Protein AF-H1UVZ7-F1 (afdb_monomer)

pLDDT: mean 82.26, std 22.68, range [32.34, 98.75]

Structure (mmCIF, N/CA/C/O backbone):
data_AF-H1UVZ7-F1
#
_entry.id   AF-H1UVZ7-F1
#
loop_
_atom_site.group_PDB
_atom_site.id
_atom_site.type_symbol
_atom_site.label_atom_id
_atom_site.label_alt_id
_atom_site.label_comp_id
_atom_site.label_asym_id
_atom_site.label_entity_id
_atom_site.label_seq_id
_atom_site.pdbx_PDB_ins_code
_atom_site.Cartn_x
_atom_site.Cartn_y
_atom_site.Cartn_z
_atom_site.occupancy
_atom_site.B_iso_or_equiv
_atom_site.auth_seq_id
_atom_site.auth_comp_id
_atom_site.auth_asym_id
_atom_site.auth_atom_id
_atom_site.pdbx_PDB_model_num
ATOM 1 N N . MET A 1 1 ? 7.360 58.414 59.922 1.00 34.44 1 MET A N 1
ATOM 2 C CA . MET A 1 1 ? 7.200 59.548 58.978 1.00 34.44 1 MET A CA 1
ATOM 3 C C . MET A 1 1 ? 8.573 59.829 58.394 1.00 34.44 1 MET A C 1
ATOM 5 O O . MET A 1 1 ? 9.482 59.967 59.186 1.00 34.44 1 MET A O 1
ATOM 9 N N . LEU A 1 2 ? 8.845 59.869 57.095 1.00 32.34 2 LEU A N 1
ATOM 10 C CA . LEU A 1 2 ? 8.023 59.970 55.893 1.00 32.34 2 LEU A CA 1
ATOM 11 C C . LEU A 1 2 ? 8.927 59.576 54.691 1.00 32.34 2 LEU A C 1
ATOM 13 O O . LEU A 1 2 ? 10.147 59.628 54.807 1.00 32.34 2 LEU A O 1
ATOM 17 N N . ALA A 1 3 ? 8.306 59.168 53.585 1.00 40.25 3 ALA A N 1
ATOM 18 C CA . ALA A 1 3 ? 8.874 58.666 52.326 1.00 40.25 3 ALA A CA 1
ATOM 19 C C . ALA A 1 3 ? 9.855 59.615 51.593 1.00 40.25 3 ALA A C 1
ATOM 21 O O . ALA A 1 3 ? 9.879 60.803 51.895 1.00 40.25 3 ALA A O 1
ATOM 22 N N . ILE A 1 4 ? 10.563 59.112 50.560 1.00 37.22 4 ILE A N 1
ATOM 23 C CA . ILE A 1 4 ? 10.353 59.487 49.133 1.00 37.22 4 ILE A CA 1
ATOM 24 C C . ILE A 1 4 ? 11.352 58.768 48.176 1.00 37.22 4 ILE A C 1
ATOM 26 O O . ILE A 1 4 ? 12.557 58.981 48.215 1.00 37.22 4 ILE A O 1
ATOM 30 N N . ASN A 1 5 ? 10.765 57.913 47.328 1.00 35.31 5 ASN A N 1
ATOM 31 C CA . ASN A 1 5 ? 10.991 57.562 45.912 1.00 35.31 5 ASN A CA 1
ATOM 32 C C . ASN A 1 5 ? 12.384 57.585 45.249 1.00 35.31 5 ASN A C 1
ATOM 34 O O . ASN A 1 5 ? 12.961 58.643 45.023 1.00 35.31 5 ASN A O 1
ATOM 38 N N . PHE A 1 6 ? 12.743 56.441 44.646 1.00 35.22 6 PHE A N 1
ATOM 39 C CA . PHE A 1 6 ? 13.302 56.425 43.290 1.00 35.22 6 PHE A CA 1
ATOM 40 C C . PHE A 1 6 ? 12.458 55.535 42.369 1.00 35.22 6 PHE A C 1
ATOM 42 O O . PHE A 1 6 ? 12.138 54.387 42.669 1.00 35.22 6 PHE A O 1
ATOM 49 N N . PHE A 1 7 ? 12.057 56.154 41.267 1.00 39.09 7 PHE A N 1
ATOM 50 C CA . PHE A 1 7 ? 11.209 55.673 40.187 1.00 39.09 7 PHE A CA 1
ATOM 51 C C . PHE A 1 7 ? 11.915 54.539 39.420 1.00 39.09 7 PHE A C 1
ATOM 53 O O . PHE A 1 7 ? 13.074 54.688 39.040 1.00 39.09 7 PHE A O 1
ATOM 60 N N . SER A 1 8 ? 11.232 53.429 39.136 1.00 38.09 8 SER A N 1
ATOM 61 C CA . SER A 1 8 ? 11.646 52.502 38.074 1.00 38.09 8 SER A CA 1
ATOM 62 C C . SER A 1 8 ? 10.469 52.233 37.153 1.00 38.09 8 SER A C 1
ATOM 64 O O . SER A 1 8 ? 9.410 51.760 37.555 1.00 38.09 8 SER A O 1
ATOM 66 N N . PHE A 1 9 ? 10.681 52.641 35.911 1.00 37.47 9 PHE A N 1
ATOM 67 C CA . PHE A 1 9 ? 9.761 52.615 34.794 1.00 37.47 9 PHE A CA 1
ATOM 68 C C . PHE A 1 9 ? 9.609 51.165 34.316 1.00 37.47 9 PHE A C 1
ATOM 70 O O . PHE A 1 9 ? 10.497 50.632 33.655 1.00 37.47 9 PHE A O 1
ATOM 77 N N . VAL A 1 10 ? 8.510 50.500 34.676 1.00 40.00 10 VAL A N 1
ATOM 78 C CA . VAL A 1 10 ? 8.158 49.195 34.099 1.00 40.00 10 VAL A CA 1
ATOM 79 C C . VAL A 1 10 ? 7.374 49.461 32.819 1.00 40.00 10 VAL A C 1
ATOM 81 O O . VAL A 1 10 ? 6.194 49.803 32.848 1.00 40.00 10 VAL A O 1
ATOM 84 N N . LEU A 1 11 ? 8.065 49.340 31.687 1.00 40.47 11 LEU A N 1
ATOM 85 C CA . LEU A 1 11 ? 7.468 49.333 30.359 1.00 40.47 11 LEU A CA 1
ATOM 86 C C . LEU A 1 11 ? 6.623 48.057 30.224 1.00 40.47 11 LEU A C 1
ATOM 88 O O . LEU A 1 11 ? 7.153 46.947 30.212 1.00 40.47 11 LEU A O 1
ATOM 92 N N . GLY A 1 12 ? 5.302 48.223 30.188 1.00 36.34 12 GLY A N 1
ATOM 93 C CA . GLY A 1 12 ? 4.349 47.128 30.045 1.00 36.34 12 GLY A CA 1
ATOM 94 C C . GLY A 1 12 ? 4.543 46.393 28.720 1.00 36.34 12 GLY A C 1
ATOM 95 O O . GLY A 1 12 ? 4.340 46.960 27.649 1.00 36.34 12 GLY A O 1
ATOM 96 N N . PHE A 1 13 ? 4.912 45.118 28.800 1.00 40.47 13 PHE A N 1
ATOM 97 C CA . PHE A 1 13 ? 4.890 44.204 27.667 1.00 40.47 13 PHE A CA 1
ATOM 98 C C . PHE A 1 13 ? 3.452 43.698 27.509 1.00 40.47 13 PHE A C 1
ATOM 100 O O . PHE A 1 13 ? 3.012 42.796 28.222 1.00 40.47 13 PHE A O 1
ATOM 107 N N . ALA A 1 14 ? 2.680 44.329 26.625 1.00 42.66 14 ALA A N 1
ATOM 108 C CA . ALA A 1 14 ? 1.364 43.827 26.254 1.00 42.66 14 ALA A CA 1
ATOM 109 C C . ALA A 1 14 ? 1.545 42.552 25.415 1.00 42.66 14 ALA A C 1
ATOM 111 O O . ALA A 1 14 ? 1.854 42.611 24.227 1.00 42.66 14 ALA A O 1
ATOM 112 N N . LEU A 1 15 ? 1.374 41.390 26.050 1.00 36.22 15 LEU A N 1
ATOM 113 C CA . LEU A 1 15 ? 1.198 40.116 25.360 1.00 36.22 15 LEU A CA 1
ATOM 114 C C . LEU A 1 15 ? -0.126 40.166 24.591 1.00 36.22 15 LEU A C 1
ATOM 116 O O . LEU A 1 15 ? -1.204 40.051 25.172 1.00 36.22 15 LEU A O 1
ATOM 120 N N . PHE A 1 16 ? -0.042 40.323 23.274 1.00 37.91 16 PHE A N 1
ATOM 121 C CA . PHE A 1 16 ? -1.125 39.931 22.384 1.00 37.91 16 PHE A CA 1
ATOM 122 C C . PHE A 1 16 ? -1.264 38.404 22.470 1.00 37.91 16 PHE A C 1
ATOM 124 O O . PHE A 1 16 ? -0.498 37.672 21.847 1.00 37.91 16 PHE A O 1
ATOM 131 N N . LEU A 1 17 ? -2.233 37.907 23.248 1.00 40.47 17 LEU A N 1
ATOM 132 C CA . LEU A 1 17 ? -2.731 36.543 23.071 1.00 40.47 17 LEU A CA 1
ATOM 133 C C . LEU A 1 17 ? -3.547 36.508 21.774 1.00 40.47 17 LEU A C 1
ATOM 135 O O . LEU A 1 17 ? -4.762 36.695 21.769 1.00 40.47 17 LEU A O 1
ATOM 139 N N . GLY A 1 18 ? -2.858 36.285 20.658 1.00 43.69 18 GLY A N 1
ATOM 140 C CA . GLY A 1 18 ? -3.487 35.731 19.470 1.00 43.69 18 GLY A CA 1
ATOM 141 C C . GLY A 1 18 ? -3.727 34.248 19.719 1.00 43.69 18 GLY A C 1
ATOM 142 O O . GLY A 1 18 ? -2.777 33.476 19.779 1.00 43.69 18 GLY A O 1
ATOM 143 N N . ALA A 1 19 ? -4.983 33.842 19.888 1.00 48.56 19 ALA A N 1
ATOM 144 C CA . ALA A 1 19 ? -5.353 32.435 19.827 1.00 48.56 19 ALA A CA 1
ATOM 145 C C . ALA A 1 19 ? -5.330 31.984 18.358 1.00 48.56 19 ALA A C 1
ATOM 147 O O . ALA A 1 19 ? -6.376 31.878 17.719 1.00 48.56 19 ALA A O 1
ATOM 148 N N . SER A 1 20 ? -4.142 31.741 17.799 1.00 44.22 20 SER A N 1
ATOM 149 C CA . SER A 1 20 ? -4.037 30.763 16.723 1.00 44.22 20 SER A CA 1
ATOM 150 C C . SER A 1 20 ? -4.100 29.398 17.396 1.00 44.22 20 SER A C 1
ATOM 152 O O . SER A 1 20 ? -3.289 29.063 18.255 1.00 44.22 20 SER A O 1
ATOM 154 N N . GLY A 1 21 ? -5.141 28.625 17.092 1.00 49.19 21 GLY A N 1
ATOM 155 C CA . GLY A 1 21 ? -5.131 27.200 17.390 1.00 49.19 21 GLY A CA 1
ATOM 156 C C . GLY A 1 21 ? -4.027 26.573 16.550 1.00 49.19 21 GLY A C 1
ATOM 157 O O . GLY A 1 21 ? -4.279 26.154 15.424 1.00 49.19 21 GLY A O 1
ATOM 158 N N . ASP A 1 22 ? -2.801 26.596 17.061 1.00 41.94 22 ASP A N 1
ATOM 159 C CA . ASP A 1 22 ? -1.652 26.008 16.397 1.00 41.94 22 ASP A CA 1
ATOM 160 C C . ASP A 1 22 ? -1.866 24.494 16.396 1.00 41.94 22 ASP A C 1
ATOM 162 O O . ASP A 1 22 ? -1.727 23.818 17.418 1.00 41.94 22 ASP A O 1
ATOM 166 N N . TYR A 1 23 ? -2.250 23.943 15.243 1.00 46.31 23 TYR A N 1
ATOM 167 C CA . TYR A 1 23 ? -2.177 22.509 15.004 1.00 46.31 23 TYR A CA 1
ATOM 168 C C . TYR A 1 23 ? -0.697 22.120 14.982 1.00 46.31 23 TYR A C 1
ATOM 170 O O . TYR A 1 23 ? -0.077 22.032 13.924 1.00 46.31 23 TYR A O 1
ATOM 178 N N . VAL A 1 24 ? -0.098 21.914 16.152 1.00 53.12 24 VAL A N 1
ATOM 179 C CA . VAL A 1 24 ? 1.213 21.276 16.234 1.00 53.12 24 VAL A CA 1
ATOM 180 C C . VAL A 1 24 ? 0.989 19.813 15.876 1.00 53.12 24 VAL A C 1
ATOM 182 O O . VAL A 1 24 ? 0.446 19.042 16.668 1.00 53.12 24 VAL A O 1
ATOM 185 N N . ALA A 1 25 ? 1.333 19.438 14.644 1.00 59.22 25 ALA A N 1
ATOM 186 C CA . ALA A 1 25 ? 1.320 18.043 14.241 1.00 59.22 25 ALA A CA 1
ATOM 187 C C . ALA A 1 25 ? 2.286 17.269 15.147 1.00 59.22 25 ALA A C 1
ATOM 189 O O . ALA A 1 25 ? 3.466 17.608 15.241 1.00 59.22 25 ALA A O 1
ATOM 190 N N . ASP A 1 26 ? 1.789 16.229 15.815 1.00 65.25 26 ASP A N 1
ATOM 191 C CA . ASP A 1 26 ? 2.645 15.283 16.519 1.00 65.25 26 ASP A CA 1
ATOM 192 C C . ASP A 1 26 ? 3.437 14.471 15.483 1.00 65.25 26 ASP A C 1
ATOM 194 O O . ASP A 1 26 ? 2.970 13.464 14.943 1.00 65.25 26 ASP A O 1
ATOM 198 N N . LEU A 1 27 ? 4.643 14.949 15.170 1.00 73.38 27 LEU A N 1
ATOM 199 C CA . LEU A 1 27 ? 5.533 14.331 14.188 1.00 73.38 27 LEU A CA 1
ATOM 200 C C . LEU A 1 27 ? 6.017 12.941 14.619 1.00 73.38 27 LEU A C 1
ATOM 202 O O . LEU A 1 27 ? 6.526 12.208 13.777 1.00 73.38 27 LEU A O 1
ATOM 206 N N . SER A 1 28 ? 5.818 12.535 15.882 1.00 77.06 28 SER A N 1
ATOM 207 C CA . SER A 1 28 ? 6.167 11.184 16.342 1.00 77.06 28 SER A CA 1
ATOM 208 C C . SER A 1 28 ? 5.341 10.084 15.658 1.00 77.06 28 SER A C 1
ATOM 210 O O . SER A 1 28 ? 5.731 8.912 15.644 1.00 77.06 28 SER A O 1
ATOM 212 N N . LEU A 1 29 ? 4.215 10.453 15.035 1.00 81.00 29 LEU A N 1
ATOM 213 C CA . LEU A 1 29 ? 3.407 9.543 14.230 1.00 81.00 29 LEU A CA 1
ATOM 214 C C . LEU A 1 29 ? 4.086 9.164 12.914 1.00 81.00 29 LEU A C 1
ATOM 216 O O . LEU A 1 29 ? 3.907 8.034 12.460 1.00 81.00 29 LEU A O 1
ATOM 220 N N . LEU A 1 30 ? 4.876 10.053 12.312 1.00 84.75 30 LEU A N 1
ATOM 221 C CA . LEU A 1 30 ? 5.522 9.812 11.024 1.00 84.75 30 LEU A CA 1
ATOM 222 C C . LEU A 1 30 ? 6.893 9.166 11.230 1.00 84.75 30 LEU A C 1
ATOM 224 O O . LEU A 1 30 ? 7.714 9.656 12.000 1.00 84.75 30 LEU A O 1
ATOM 228 N N . ALA A 1 31 ? 7.150 8.066 10.524 1.00 84.38 31 ALA A N 1
ATOM 229 C CA . ALA A 1 31 ? 8.473 7.453 10.479 1.00 84.38 31 ALA A CA 1
ATOM 230 C C . ALA A 1 31 ? 8.962 7.399 9.038 1.00 84.38 31 ALA A C 1
ATOM 232 O O . ALA A 1 31 ? 8.320 6.800 8.181 1.00 84.38 31 ALA A O 1
ATOM 233 N N . PHE A 1 32 ? 10.129 7.995 8.812 1.00 87.12 32 PHE A N 1
ATOM 234 C CA . PHE A 1 32 ? 10.863 7.933 7.545 1.00 87.12 32 PHE A CA 1
ATOM 235 C C . PHE A 1 32 ? 12.113 7.051 7.653 1.00 87.12 32 PHE A C 1
ATOM 237 O O . PHE A 1 32 ? 12.771 6.760 6.663 1.00 87.12 32 PHE A O 1
ATOM 244 N N . THR A 1 33 ? 12.458 6.637 8.872 1.00 88.25 33 THR A N 1
ATOM 245 C CA . THR A 1 33 ? 13.607 5.792 9.190 1.00 88.25 33 THR A CA 1
ATOM 246 C C . THR A 1 33 ? 13.219 4.787 10.276 1.00 88.25 33 THR A C 1
ATOM 248 O O . THR A 1 33 ? 12.155 4.888 10.892 1.00 88.25 33 THR A O 1
ATOM 251 N N . GLY A 1 34 ? 14.088 3.806 10.523 1.00 91.38 34 GLY A N 1
ATOM 252 C CA . GLY A 1 34 ? 13.889 2.792 11.555 1.00 91.38 34 GLY A CA 1
ATOM 253 C C . GLY A 1 34 ? 13.510 1.427 10.990 1.00 91.38 34 GLY A C 1
ATOM 254 O O . GLY A 1 34 ? 13.721 1.141 9.814 1.00 91.38 34 GLY A O 1
ATOM 255 N N . THR A 1 35 ? 13.008 0.555 11.863 1.00 94.88 35 THR A N 1
ATOM 256 C CA . THR A 1 35 ? 12.633 -0.820 11.507 1.00 94.88 35 THR A CA 1
ATOM 257 C C . THR A 1 35 ? 11.113 -0.927 11.426 1.00 94.88 35 THR A C 1
ATOM 259 O O . THR A 1 35 ? 10.454 -0.585 12.411 1.00 94.88 35 THR A O 1
ATOM 262 N N . PRO A 1 36 ? 10.553 -1.400 10.299 1.00 96.75 36 PRO A N 1
ATOM 263 C CA . PRO A 1 36 ? 9.122 -1.641 10.196 1.00 96.75 36 PRO A CA 1
ATOM 264 C C . PRO A 1 36 ? 8.628 -2.651 11.242 1.00 96.75 36 PRO A C 1
ATOM 266 O O . PRO A 1 36 ? 9.316 -3.628 11.539 1.00 96.75 36 PRO A O 1
ATOM 269 N N . VAL A 1 37 ? 7.440 -2.423 11.803 1.00 95.19 37 VAL A N 1
ATOM 270 C CA . VAL A 1 37 ? 6.870 -3.206 12.918 1.00 95.19 37 VAL A CA 1
ATOM 271 C C . VAL A 1 37 ? 5.639 -4.026 12.533 1.00 95.19 37 VAL A C 1
ATOM 273 O O . VAL A 1 37 ? 5.308 -4.987 13.232 1.00 95.19 37 VAL A O 1
ATOM 276 N N . GLY A 1 38 ? 4.963 -3.669 11.440 1.00 95.75 38 GLY A N 1
ATOM 277 C CA . GLY A 1 38 ? 3.939 -4.498 10.809 1.00 95.75 38 GLY A CA 1
ATOM 278 C C . GLY A 1 38 ? 4.498 -5.817 10.262 1.00 95.75 38 GLY A C 1
ATOM 279 O O . GLY A 1 38 ? 5.706 -6.076 10.280 1.00 95.75 38 GLY A O 1
ATOM 280 N N . LYS A 1 39 ? 3.607 -6.677 9.770 1.00 97.88 39 LYS A N 1
ATOM 281 C CA . LYS A 1 39 ? 3.936 -8.034 9.315 1.00 97.88 39 LYS A CA 1
ATOM 282 C C . LYS A 1 39 ? 3.445 -8.271 7.898 1.00 97.88 39 LYS A C 1
ATOM 284 O O . LYS A 1 39 ? 2.358 -7.829 7.548 1.00 97.88 39 LYS A O 1
ATOM 289 N N . VAL A 1 40 ? 4.215 -9.030 7.124 1.00 98.31 40 VAL A N 1
ATOM 290 C CA . VAL A 1 40 ? 3.716 -9.610 5.874 1.00 98.31 40 VAL A CA 1
ATOM 291 C C . VAL A 1 40 ? 2.827 -10.803 6.224 1.00 98.31 40 VAL A C 1
ATOM 293 O O . VAL A 1 40 ? 3.245 -11.696 6.963 1.00 98.31 40 VAL A O 1
ATOM 296 N N . VAL A 1 41 ? 1.594 -10.781 5.735 1.00 97.75 41 VAL A N 1
ATOM 297 C CA . VAL A 1 41 ? 0.565 -11.798 5.934 1.00 97.75 41 VAL A CA 1
ATOM 298 C C . VAL A 1 41 ? 0.132 -12.297 4.555 1.00 97.75 41 VAL A C 1
ATOM 300 O O . VAL A 1 41 ? -0.356 -11.490 3.763 1.00 97.75 41 VAL A O 1
ATOM 303 N N . PRO A 1 42 ? 0.280 -13.595 4.250 1.00 97.62 42 PRO A N 1
ATOM 304 C CA . PRO A 1 42 ? -0.239 -14.152 3.010 1.00 97.62 42 PRO A CA 1
ATOM 305 C C . PRO A 1 42 ? -1.763 -14.294 3.092 1.00 97.62 42 PRO A C 1
ATOM 307 O O . PRO A 1 42 ? -2.303 -14.798 4.080 1.00 97.62 42 PRO A O 1
ATOM 310 N N . PHE A 1 43 ? -2.464 -13.889 2.037 1.00 96.62 43 PHE A N 1
ATOM 311 C CA . PHE A 1 43 ? -3.910 -14.036 1.904 1.00 96.62 43 PHE A CA 1
ATOM 312 C C . PHE A 1 43 ? -4.280 -14.378 0.458 1.00 96.62 43 PHE A C 1
ATOM 314 O O . PHE A 1 43 ? -4.051 -13.588 -0.453 1.00 96.62 43 PHE A O 1
ATOM 321 N N . ASP A 1 44 ? -4.818 -15.579 0.232 1.00 95.44 44 ASP A N 1
ATOM 322 C CA . ASP A 1 44 ? -5.202 -16.092 -1.093 1.00 95.44 44 ASP A CA 1
ATOM 323 C C . ASP A 1 44 ? -4.120 -15.894 -2.173 1.00 95.44 44 ASP A C 1
ATOM 325 O O . ASP A 1 44 ? -4.395 -15.455 -3.293 1.00 95.44 44 ASP A O 1
ATOM 329 N N . GLY A 1 45 ? -2.862 -16.181 -1.825 1.00 95.62 45 GLY A N 1
ATOM 330 C CA . GLY A 1 45 ? -1.710 -16.039 -2.724 1.00 95.62 45 GLY A CA 1
ATOM 331 C C . GLY A 1 45 ? -1.254 -14.596 -2.975 1.00 95.62 45 GLY A C 1
ATOM 332 O O . GLY A 1 45 ? -0.447 -14.375 -3.872 1.00 95.62 45 GLY A O 1
ATOM 333 N N . LEU A 1 46 ? -1.766 -13.622 -2.218 1.00 98.12 46 LEU A N 1
ATOM 334 C CA . LEU A 1 46 ? -1.315 -12.232 -2.210 1.00 98.12 46 LEU A CA 1
ATOM 335 C C . LEU A 1 46 ? -0.655 -11.915 -0.866 1.00 98.12 46 LEU A C 1
ATOM 337 O O . LEU A 1 46 ? -1.259 -12.122 0.186 1.00 98.12 46 LEU A O 1
ATOM 341 N N . ASP A 1 47 ? 0.559 -11.379 -0.902 1.00 98.56 47 ASP A N 1
ATOM 342 C CA . ASP A 1 47 ? 1.227 -10.888 0.299 1.00 98.56 47 ASP A CA 1
ATOM 343 C C . ASP A 1 47 ? 0.695 -9.501 0.671 1.00 98.56 47 ASP A C 1
ATOM 345 O O . ASP A 1 47 ? 0.645 -8.584 -0.151 1.00 98.56 47 ASP A O 1
ATOM 349 N N . LEU A 1 48 ? 0.294 -9.348 1.932 1.00 98.75 48 LEU A N 1
ATOM 350 C CA . LEU A 1 48 ? -0.214 -8.104 2.498 1.00 98.75 48 LEU A CA 1
ATOM 351 C C . LEU A 1 48 ? 0.709 -7.649 3.622 1.00 98.75 48 LEU A C 1
ATOM 353 O O . LEU A 1 48 ? 0.898 -8.371 4.597 1.00 98.75 48 LEU A O 1
ATOM 357 N N . TYR A 1 49 ? 1.250 -6.439 3.549 1.00 98.69 49 TYR A N 1
ATOM 358 C CA . TYR A 1 49 ? 1.877 -5.821 4.708 1.00 98.69 49 TYR A CA 1
ATOM 359 C C . TYR A 1 49 ? 0.801 -5.203 5.602 1.00 98.69 49 TYR A C 1
ATOM 361 O O . TYR A 1 49 ? 0.129 -4.252 5.209 1.00 98.69 49 TYR A O 1
ATOM 369 N N . VAL A 1 50 ? 0.625 -5.753 6.800 1.00 98.19 50 VAL A N 1
ATOM 370 C CA . VAL A 1 50 ? -0.422 -5.377 7.752 1.00 98.19 50 VAL A CA 1
ATOM 371 C C . VAL A 1 50 ? 0.215 -4.769 8.994 1.00 98.19 50 VAL A C 1
ATOM 373 O O . VAL A 1 50 ? 1.034 -5.407 9.662 1.00 98.19 50 VAL A O 1
ATOM 376 N N . SER A 1 51 ? -0.207 -3.557 9.344 1.00 95.94 51 SER A N 1
ATOM 377 C CA . SER A 1 51 ? 0.181 -2.888 10.582 1.00 95.94 51 SER A CA 1
ATOM 378 C C . SER A 1 51 ? -1.044 -2.544 11.420 1.00 95.94 51 SER A C 1
ATOM 380 O O . SER A 1 51 ? -2.046 -2.013 10.934 1.00 95.94 51 SER A O 1
ATOM 382 N N . MET A 1 52 ? -0.966 -2.890 12.703 1.00 92.50 52 MET A N 1
ATOM 383 C CA . MET A 1 52 ? -2.055 -2.731 13.661 1.00 92.50 52 MET A CA 1
ATOM 384 C C . MET A 1 52 ? -1.762 -1.561 14.596 1.00 92.50 52 MET A C 1
ATOM 386 O O . MET A 1 52 ? -0.613 -1.402 15.027 1.00 92.50 52 MET A O 1
ATOM 390 N N . PRO A 1 53 ? -2.779 -0.771 14.977 1.00 89.50 53 PRO A N 1
ATOM 391 C CA . PRO A 1 53 ? -2.578 0.291 15.941 1.00 89.50 53 PRO A CA 1
ATOM 392 C C . PRO A 1 53 ? -2.102 -0.298 17.269 1.00 89.50 53 PRO A C 1
ATOM 394 O O . PRO A 1 53 ? -2.657 -1.275 17.776 1.00 89.50 53 PRO A O 1
ATOM 397 N N . ARG A 1 54 ? -1.049 0.287 17.846 1.00 77.25 54 ARG A N 1
ATOM 398 C CA . ARG A 1 54 ? -0.612 -0.086 19.197 1.00 77.25 54 ARG A CA 1
ATOM 399 C C . ARG A 1 54 ? -1.679 0.389 20.181 1.00 77.25 54 ARG A C 1
ATOM 401 O O . ARG A 1 54 ? -2.232 1.473 19.999 1.00 77.25 54 ARG A O 1
ATOM 408 N N . ASN A 1 55 ? -1.925 -0.380 21.243 1.00 59.97 55 ASN A N 1
ATOM 409 C CA . ASN A 1 55 ? -2.696 0.106 22.386 1.00 59.97 55 ASN A CA 1
ATOM 410 C C . ASN A 1 55 ? -1.967 1.329 22.960 1.00 59.97 55 ASN A C 1
ATOM 412 O O . ASN A 1 55 ? -1.016 1.188 23.729 1.00 59.97 55 ASN A O 1
ATOM 416 N N . GLN A 1 56 ? -2.369 2.531 22.543 1.00 51.16 56 GLN A N 1
ATOM 417 C CA . GLN A 1 56 ? -1.943 3.767 23.180 1.00 51.16 56 GLN A CA 1
ATOM 418 C C . GLN A 1 56 ? -2.484 3.698 24.609 1.00 51.16 56 GLN A C 1
ATOM 420 O O . GLN A 1 56 ? -3.693 3.638 24.823 1.00 51.16 56 GLN A O 1
ATOM 425 N N . SER A 1 57 ? -1.563 3.546 25.559 1.00 40.19 57 SER A N 1
ATOM 426 C CA . SER A 1 57 ? -1.804 3.305 26.981 1.00 40.19 57 SER A CA 1
ATOM 427 C C . SER A 1 57 ? -3.070 3.996 27.514 1.00 40.19 57 SER A C 1
ATOM 429 O O . SER A 1 57 ? -3.166 5.222 27.488 1.00 40.19 57 SER A O 1
ATOM 431 N N . GLY A 1 58 ? -4.027 3.208 28.027 1.00 40.72 58 GLY A N 1
ATOM 432 C CA . GLY A 1 58 ? -4.943 3.681 29.072 1.00 40.72 58 GLY A CA 1
ATOM 433 C C . GLY A 1 58 ? -6.458 3.609 28.856 1.00 40.72 58 GLY A C 1
ATOM 434 O O . GLY A 1 58 ? -7.167 3.950 29.799 1.00 40.72 58 GLY A O 1
ATOM 435 N N . LYS A 1 59 ? -7.007 3.163 27.714 1.00 38.88 59 LYS A N 1
ATOM 436 C CA . LYS A 1 59 ? -8.468 2.928 27.596 1.00 38.88 59 LYS A CA 1
ATOM 437 C C . LYS A 1 59 ? -8.833 1.638 26.853 1.00 38.88 59 LYS A C 1
ATOM 439 O O . LYS A 1 59 ? -8.885 1.601 25.633 1.00 38.88 59 LYS A O 1
ATOM 444 N N . THR A 1 60 ? -9.125 0.641 27.689 1.00 36.78 60 THR A N 1
ATOM 445 C CA . THR A 1 60 ? -10.127 -0.432 27.576 1.00 36.78 60 THR A CA 1
ATOM 446 C C . THR A 1 60 ? -10.017 -1.444 26.435 1.00 36.78 60 THR A C 1
ATOM 448 O O . THR A 1 60 ? -10.148 -1.137 25.258 1.00 36.78 60 THR A O 1
ATOM 451 N N . ASN A 1 61 ? -9.911 -2.709 26.848 1.00 42.19 61 ASN A N 1
ATOM 452 C CA . ASN A 1 61 ? -10.229 -3.894 26.062 1.00 42.19 61 ASN A CA 1
ATOM 453 C C . ASN A 1 61 ? -11.666 -3.802 25.526 1.00 42.19 61 ASN A C 1
ATOM 455 O O . ASN A 1 61 ? -12.631 -3.976 26.267 1.00 42.19 61 ASN A O 1
ATOM 459 N N . GLY A 1 62 ? -11.790 -3.510 24.241 1.00 42.47 62 GLY A N 1
ATOM 460 C CA . GLY A 1 62 ? -13.046 -3.466 23.508 1.00 42.47 62 GLY A CA 1
ATOM 461 C C . GLY A 1 62 ? -12.808 -2.672 22.240 1.00 42.47 62 GLY A C 1
ATOM 462 O O . GLY A 1 62 ? -12.450 -1.507 22.343 1.00 42.47 62 GLY A O 1
ATOM 463 N N . THR A 1 63 ? -12.938 -3.320 21.079 1.00 45.94 63 THR A N 1
ATOM 464 C CA . THR A 1 63 ? -12.807 -2.787 19.712 1.00 45.94 63 THR A CA 1
ATOM 465 C C . THR A 1 63 ? -12.957 -1.264 19.656 1.00 45.94 63 THR A C 1
ATOM 467 O O . THR A 1 63 ? -14.061 -0.733 19.523 1.00 45.94 63 THR A O 1
ATOM 470 N N . THR A 1 64 ? -11.849 -0.535 19.831 1.00 53.50 64 THR A N 1
ATOM 471 C CA . THR A 1 64 ? -11.883 0.928 19.889 1.00 53.50 64 THR A CA 1
ATOM 472 C C . THR A 1 64 ? -12.414 1.408 18.551 1.00 53.50 64 THR A C 1
ATOM 474 O O . THR A 1 64 ? -11.950 0.923 17.523 1.00 53.50 64 THR A O 1
ATOM 477 N N . ALA A 1 65 ? -13.363 2.346 18.527 1.00 55.59 65 ALA A N 1
ATOM 478 C CA . ALA A 1 65 ? -14.069 2.775 17.313 1.00 55.59 65 ALA A CA 1
ATOM 479 C C . ALA A 1 65 ? -13.164 3.066 16.092 1.00 55.59 65 ALA A C 1
ATOM 481 O O . ALA A 1 65 ? -13.629 2.934 14.964 1.00 55.59 65 ALA A O 1
ATOM 482 N N . ARG A 1 66 ? -11.879 3.404 16.302 1.00 60.97 66 ARG A N 1
ATOM 483 C CA . ARG A 1 66 ? -10.871 3.590 15.244 1.00 60.97 66 ARG A CA 1
ATOM 484 C C . ARG A 1 66 ? -10.441 2.309 14.522 1.00 60.97 66 ARG A C 1
ATOM 486 O O . ARG A 1 66 ? -10.124 2.384 13.347 1.00 60.97 66 ARG A O 1
ATOM 493 N N . THR A 1 67 ? -10.510 1.143 15.163 1.00 66.31 67 THR A N 1
ATOM 494 C CA . THR A 1 67 ? -10.206 -0.152 14.523 1.00 66.31 67 THR A CA 1
ATOM 495 C C . THR A 1 67 ? -11.202 -0.525 13.429 1.00 66.31 67 THR A C 1
ATOM 497 O O . THR A 1 67 ? -10.865 -1.332 12.583 1.00 66.31 67 THR A O 1
ATOM 500 N N . ARG A 1 68 ? -12.384 0.109 13.371 1.00 82.44 68 ARG A N 1
ATOM 501 C CA . ARG A 1 68 ? -13.343 -0.058 12.263 1.00 82.44 68 ARG A CA 1
ATOM 502 C C . ARG A 1 68 ? -13.036 0.830 11.051 1.00 82.44 68 ARG A C 1
ATOM 504 O O . ARG A 1 68 ? -13.743 0.750 10.045 1.00 82.44 68 ARG A O 1
ATOM 511 N N . PHE A 1 69 ? -12.013 1.680 11.146 1.00 90.38 69 PHE A N 1
ATOM 512 C CA . PHE A 1 69 ? -11.495 2.496 10.054 1.00 90.38 69 PHE A CA 1
ATOM 513 C C . PHE A 1 69 ? -10.124 1.961 9.648 1.00 90.38 69 PHE A C 1
ATOM 515 O O . PHE A 1 69 ? -9.221 1.838 10.478 1.00 90.38 69 PHE A O 1
ATOM 522 N N . GLY A 1 70 ? -9.974 1.659 8.366 1.00 95.44 70 GLY A N 1
ATOM 523 C CA . GLY A 1 70 ? -8.732 1.165 7.803 1.00 95.44 70 GLY A CA 1
ATOM 524 C C . GLY A 1 70 ? -8.170 2.091 6.739 1.00 95.44 70 GLY A C 1
ATOM 525 O O . GLY A 1 70 ? -8.909 2.827 6.081 1.00 95.44 70 GLY A O 1
ATOM 526 N N . VAL A 1 71 ? -6.856 2.021 6.566 1.00 97.88 71 VAL A N 1
ATOM 527 C CA . VAL A 1 71 ? -6.128 2.669 5.478 1.00 97.88 71 VAL A CA 1
ATOM 528 C C . VAL A 1 71 ? -5.564 1.588 4.568 1.00 97.88 71 VAL A C 1
ATOM 530 O O . VAL A 1 71 ? -4.853 0.695 5.024 1.00 97.88 71 VAL A O 1
ATOM 533 N N . LEU A 1 72 ? -5.890 1.677 3.285 1.00 98.69 72 LEU A N 1
ATOM 534 C CA . LEU A 1 72 ? -5.285 0.895 2.220 1.00 98.69 72 LEU A CA 1
ATOM 535 C C . LEU A 1 72 ? -4.219 1.755 1.537 1.00 98.69 72 LEU A C 1
ATOM 537 O O . LEU A 1 72 ? -4.556 2.732 0.869 1.00 98.69 72 LEU A O 1
ATOM 541 N N . LEU A 1 73 ? -2.947 1.409 1.715 1.00 98.62 73 LEU A N 1
ATOM 542 C CA . LEU A 1 73 ? -1.838 2.069 1.029 1.00 98.62 73 LEU A CA 1
ATOM 543 C C . LEU A 1 73 ? -1.518 1.319 -0.268 1.00 98.62 73 LEU A C 1
ATOM 545 O O . LEU A 1 73 ? -1.116 0.157 -0.236 1.00 98.62 73 LEU A O 1
ATOM 549 N N . LEU A 1 74 ? -1.667 1.998 -1.400 1.00 98.44 74 LEU A N 1
ATOM 550 C CA . LEU A 1 74 ? -1.183 1.550 -2.699 1.00 98.44 74 LEU A CA 1
ATOM 551 C C . LEU A 1 74 ? 0.251 2.052 -2.849 1.00 98.44 74 LEU A C 1
ATOM 553 O O . LEU A 1 74 ? 0.498 3.250 -2.811 1.00 98.44 74 LEU A O 1
ATOM 557 N N . THR A 1 75 ? 1.201 1.127 -2.930 1.00 98.12 75 THR A N 1
ATOM 558 C CA . THR A 1 75 ? 2.627 1.472 -2.935 1.00 98.12 75 THR A CA 1
ATOM 559 C C . THR A 1 75 ? 3.079 2.007 -4.289 1.00 98.12 75 THR A C 1
ATOM 561 O O . THR A 1 75 ? 2.486 1.706 -5.328 1.00 98.12 75 THR A O 1
ATOM 564 N N . ASP A 1 76 ? 4.153 2.796 -4.272 1.00 97.06 76 ASP A N 1
ATOM 565 C CA . ASP A 1 76 ? 4.864 3.194 -5.483 1.00 97.06 76 ASP A CA 1
ATOM 566 C C . ASP A 1 76 ? 5.602 2.002 -6.121 1.00 97.06 76 ASP A C 1
ATOM 568 O O . ASP A 1 76 ? 5.515 0.867 -5.659 1.00 97.06 76 ASP A O 1
ATOM 572 N N . ILE A 1 77 ? 6.373 2.249 -7.182 1.00 97.12 77 ILE A N 1
ATOM 573 C CA . ILE A 1 77 ? 7.083 1.208 -7.943 1.00 97.1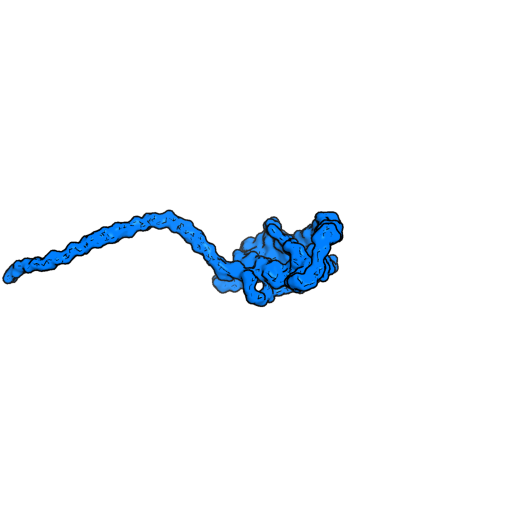2 77 ILE A CA 1
ATOM 574 C C . ILE A 1 77 ? 8.037 0.328 -7.113 1.00 97.12 77 ILE A C 1
ATOM 576 O O . ILE A 1 77 ? 8.440 -0.722 -7.612 1.00 97.12 77 ILE A O 1
ATOM 580 N N . TYR A 1 78 ? 8.418 0.720 -5.891 1.00 97.75 78 TYR A N 1
ATOM 581 C CA . TYR A 1 78 ? 9.276 -0.088 -5.016 1.00 97.75 78 TYR A CA 1
ATOM 582 C C . TYR A 1 78 ? 8.496 -1.106 -4.168 1.00 97.75 78 TYR A C 1
ATOM 584 O O . TYR A 1 78 ? 9.093 -1.974 -3.525 1.00 97.75 78 TYR A O 1
ATOM 592 N N . GLY A 1 79 ? 7.164 -1.042 -4.185 1.00 98.06 79 GLY A N 1
ATOM 593 C CA . GLY A 1 79 ? 6.305 -2.046 -3.571 1.00 98.06 79 GLY A CA 1
ATOM 594 C C . GLY A 1 79 ? 6.394 -2.094 -2.048 1.00 98.06 79 GLY A C 1
ATOM 595 O O . GLY A 1 79 ? 6.996 -1.243 -1.388 1.00 98.06 79 GLY A O 1
ATOM 596 N N . ILE A 1 80 ? 5.817 -3.145 -1.466 1.00 98.12 80 ILE A N 1
ATOM 597 C CA . ILE A 1 80 ? 5.927 -3.409 -0.024 1.00 98.12 80 ILE A CA 1
ATOM 598 C C . ILE A 1 80 ? 7.331 -3.874 0.375 1.00 98.12 80 ILE A C 1
ATOM 600 O O . ILE A 1 80 ? 7.619 -4.023 1.559 1.00 98.12 80 ILE A O 1
ATOM 604 N N . GLN A 1 81 ? 8.206 -4.153 -0.589 1.00 97.50 81 GLN A N 1
ATOM 605 C CA . GLN A 1 81 ? 9.585 -4.564 -0.371 1.00 97.50 81 GLN A CA 1
ATOM 606 C C . GLN A 1 81 ? 10.413 -3.387 0.154 1.00 97.50 81 GLN A C 1
ATOM 608 O O . GLN A 1 81 ? 11.209 -3.606 1.071 1.00 97.50 81 GLN A O 1
ATOM 613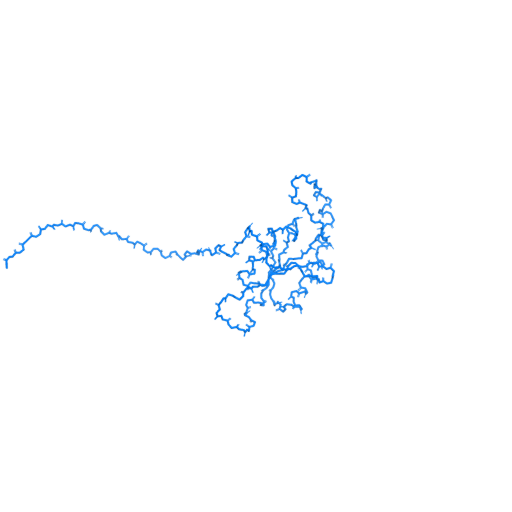 N N . SER A 1 82 ? 10.126 -2.162 -0.310 1.00 97.31 82 SER A N 1
ATOM 614 C CA . SER A 1 82 ? 10.695 -0.927 0.238 1.00 97.31 82 SER A CA 1
ATOM 615 C C . SER A 1 82 ? 10.424 -0.782 1.734 1.00 97.31 82 SER A C 1
ATOM 617 O O . SER A 1 82 ? 9.310 -1.005 2.228 1.00 97.31 82 SER A O 1
ATOM 619 N N . ARG A 1 83 ? 11.459 -0.394 2.479 1.00 97.38 83 ARG A N 1
ATOM 620 C CA . ARG A 1 83 ? 11.360 -0.152 3.922 1.00 97.38 83 ARG A CA 1
ATOM 621 C C . ARG A 1 83 ? 10.481 1.064 4.203 1.00 97.38 83 ARG A C 1
ATOM 623 O O . ARG A 1 83 ? 9.687 1.037 5.139 1.00 97.38 83 ARG A O 1
ATOM 630 N N . GLU A 1 84 ? 10.618 2.105 3.401 1.00 96.38 84 GLU A N 1
ATOM 631 C CA . GLU A 1 84 ? 9.951 3.394 3.535 1.00 96.38 84 GLU A CA 1
ATOM 632 C C . GLU A 1 84 ? 8.441 3.231 3.344 1.00 96.38 84 GLU A C 1
ATOM 634 O O . GLU A 1 84 ? 7.663 3.712 4.171 1.00 96.38 84 GLU A O 1
ATOM 639 N N . ASN A 1 85 ? 8.023 2.436 2.353 1.00 97.81 85 ASN A N 1
ATOM 640 C CA . ASN A 1 85 ? 6.614 2.089 2.161 1.00 97.81 85 ASN A CA 1
ATOM 641 C C . ASN A 1 85 ? 6.038 1.347 3.379 1.00 97.81 85 ASN A C 1
ATOM 643 O O . ASN A 1 85 ? 4.955 1.690 3.855 1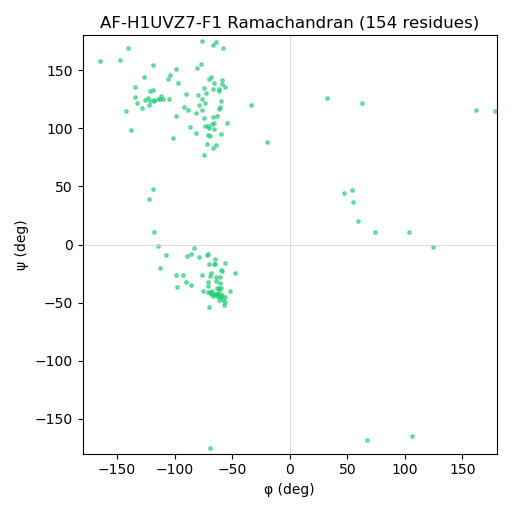.00 97.81 85 ASN A O 1
ATOM 647 N N . LYS A 1 86 ? 6.768 0.383 3.958 1.00 98.12 86 LYS A N 1
ATOM 648 C CA . LYS A 1 86 ? 6.332 -0.297 5.193 1.00 98.12 86 LYS A CA 1
ATOM 649 C C . LYS A 1 86 ? 6.236 0.663 6.390 1.00 98.12 86 LYS A C 1
ATOM 651 O O . LYS A 1 86 ? 5.263 0.614 7.142 1.00 98.12 86 LYS A O 1
ATOM 656 N N . LEU A 1 87 ? 7.207 1.566 6.556 1.00 97.38 87 LEU A N 1
ATOM 657 C CA . LEU A 1 87 ? 7.197 2.577 7.624 1.00 97.38 87 LEU A CA 1
ATOM 658 C C . LEU A 1 87 ? 6.033 3.570 7.484 1.00 97.38 87 LEU A C 1
ATOM 660 O O . LEU A 1 87 ? 5.496 4.039 8.495 1.00 97.38 87 LEU A O 1
ATOM 664 N N . LEU A 1 88 ? 5.603 3.863 6.255 1.00 96.81 88 LEU A N 1
ATOM 665 C CA . LEU A 1 88 ? 4.411 4.667 5.999 1.00 96.81 88 LEU A CA 1
ATOM 666 C C . LEU A 1 88 ? 3.135 3.940 6.450 1.00 96.81 88 LEU A C 1
ATOM 668 O O . LEU A 1 88 ? 2.321 4.536 7.158 1.00 96.81 88 LEU A O 1
ATOM 672 N N . VAL A 1 89 ? 2.993 2.641 6.155 1.00 97.56 89 VAL A N 1
ATOM 673 C CA . VAL A 1 89 ? 1.893 1.815 6.701 1.00 97.56 89 VAL A CA 1
ATOM 674 C C . VAL A 1 89 ? 1.901 1.853 8.232 1.00 97.56 89 VAL A C 1
ATOM 676 O O . VAL A 1 89 ? 0.870 2.101 8.861 1.00 97.56 89 VAL A O 1
ATOM 679 N N . ASP A 1 90 ? 3.073 1.700 8.849 1.00 96.31 90 ASP A N 1
ATOM 680 C CA . ASP A 1 90 ? 3.214 1.780 10.305 1.00 96.31 90 ASP A CA 1
ATOM 681 C C . ASP A 1 90 ? 2.869 3.166 10.872 1.00 96.31 90 ASP A C 1
ATOM 683 O O . ASP A 1 90 ? 2.441 3.277 12.023 1.00 96.31 90 ASP A O 1
ATOM 687 N N . SER A 1 91 ? 3.036 4.233 10.088 1.00 94.75 91 SER A N 1
ATOM 688 C CA . SER A 1 91 ? 2.663 5.595 10.488 1.00 94.75 91 SER A CA 1
ATOM 689 C C . SER A 1 91 ? 1.147 5.743 10.618 1.00 94.75 91 SER A C 1
ATOM 691 O O . SER A 1 91 ? 0.662 6.273 11.621 1.00 94.75 91 SER A O 1
ATOM 693 N N . PHE A 1 92 ? 0.382 5.182 9.677 1.00 94.12 92 PHE A N 1
ATOM 694 C CA . PHE A 1 92 ? -1.078 5.114 9.796 1.00 94.12 92 PHE A CA 1
ATOM 695 C C . PHE A 1 92 ? -1.517 4.263 10.993 1.00 94.12 92 PHE A C 1
ATOM 697 O O . PHE A 1 92 ? -2.448 4.640 11.712 1.00 94.12 92 PHE A O 1
ATOM 704 N N . ALA A 1 93 ? -0.801 3.171 11.270 1.00 92.88 93 ALA A N 1
ATOM 705 C CA . ALA A 1 93 ? -1.042 2.364 12.459 1.00 92.88 93 ALA A CA 1
ATOM 706 C C . ALA A 1 93 ? -0.788 3.136 13.760 1.00 92.88 93 ALA A C 1
ATOM 708 O O . ALA A 1 93 ? -1.629 3.126 14.661 1.00 92.88 93 ALA A O 1
ATOM 709 N N . ARG A 1 94 ? 0.312 3.892 13.858 1.00 90.31 94 ARG A N 1
ATOM 710 C CA . ARG A 1 94 ? 0.567 4.773 15.012 1.00 90.31 94 ARG A CA 1
ATOM 711 C C . ARG A 1 94 ? -0.504 5.850 15.180 1.00 90.31 94 ARG A C 1
ATOM 713 O O . ARG A 1 94 ? -0.836 6.180 16.316 1.00 90.31 94 ARG A O 1
ATOM 720 N N . ALA A 1 95 ? -1.085 6.342 14.084 1.00 88.75 95 ALA A N 1
ATOM 721 C CA . ALA A 1 95 ? -2.207 7.284 14.113 1.00 88.75 95 ALA A CA 1
ATOM 722 C C . ALA A 1 95 ? -3.540 6.652 14.584 1.00 88.75 95 ALA A C 1
ATOM 724 O O . ALA A 1 95 ? -4.517 7.361 14.852 1.00 88.75 95 ALA A O 1
ATOM 725 N N . GLY A 1 96 ? -3.579 5.328 14.753 1.00 87.94 96 GLY A N 1
ATOM 726 C CA . GLY A 1 96 ? -4.707 4.599 15.327 1.00 87.94 96 GLY A CA 1
ATOM 727 C C . GLY A 1 96 ? -5.576 3.857 14.312 1.00 87.94 96 GLY A C 1
ATOM 728 O O . GLY A 1 96 ? -6.649 3.397 14.698 1.00 87.94 96 GLY A O 1
ATOM 729 N N . TYR A 1 97 ? -5.149 3.740 13.053 1.00 91.69 97 TYR A N 1
ATOM 730 C CA . TYR A 1 97 ? -5.879 3.019 12.007 1.00 91.69 97 TYR A CA 1
ATOM 731 C C . TYR A 1 97 ? -5.321 1.615 11.806 1.00 91.69 97 TYR A C 1
ATOM 733 O O . TYR A 1 97 ? -4.132 1.382 11.981 1.00 91.69 97 TYR A O 1
ATOM 741 N N . VAL A 1 98 ? -6.154 0.674 11.379 1.00 93.81 98 VAL A N 1
ATOM 742 C CA . VAL A 1 98 ? -5.626 -0.560 10.786 1.00 93.81 98 VAL A CA 1
ATOM 743 C C . VAL A 1 98 ? -5.108 -0.217 9.393 1.00 93.81 98 VAL A C 1
ATOM 745 O O . VAL A 1 98 ? -5.868 0.292 8.575 1.00 93.81 98 VAL A O 1
ATOM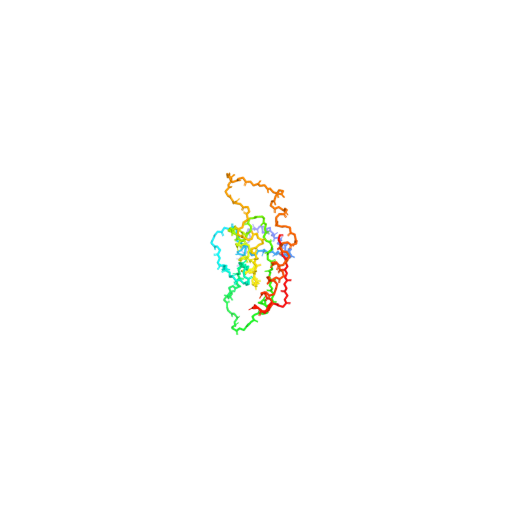 748 N N . ALA A 1 99 ? -3.833 -0.461 9.110 1.00 96.94 99 ALA A N 1
ATOM 749 C CA . ALA A 1 99 ? -3.227 -0.084 7.839 1.00 96.94 99 ALA A CA 1
ATOM 750 C C . ALA A 1 99 ? -2.725 -1.319 7.090 1.00 96.94 99 ALA A C 1
ATOM 752 O O . ALA A 1 99 ? -2.068 -2.184 7.674 1.00 96.94 99 ALA A O 1
ATOM 753 N N . VAL A 1 100 ? -3.049 -1.409 5.802 1.00 98.56 100 VAL A N 1
ATOM 754 C CA . VAL A 1 100 ? -2.703 -2.551 4.951 1.00 98.56 100 VAL A CA 1
ATOM 755 C C . VAL A 1 100 ? -2.160 -2.053 3.617 1.00 98.56 100 VAL A C 1
ATOM 757 O O . VAL A 1 100 ? -2.734 -1.147 3.020 1.00 98.56 100 VAL A O 1
ATOM 760 N N . ALA A 1 101 ? -1.075 -2.657 3.139 1.00 98.75 101 ALA A N 1
ATOM 761 C CA . ALA A 1 101 ? -0.554 -2.461 1.790 1.00 98.75 101 ALA A CA 1
ATOM 762 C C . ALA A 1 101 ? -0.402 -3.816 1.085 1.00 98.75 101 ALA A C 1
ATOM 764 O O . ALA A 1 101 ? 0.284 -4.689 1.622 1.00 98.75 101 ALA A O 1
ATOM 765 N N . PRO A 1 102 ? -1.013 -4.029 -0.090 1.00 98.69 102 PRO A N 1
ATOM 766 C CA . PRO A 1 102 ? -0.788 -5.238 -0.865 1.00 98.69 102 PRO A CA 1
ATOM 767 C C . PRO A 1 102 ? 0.5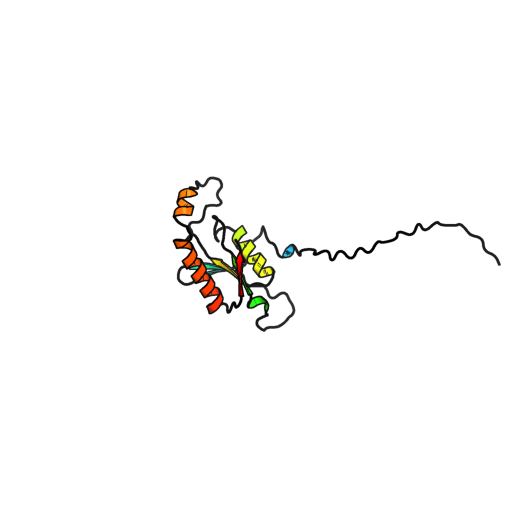04 -5.189 -1.667 1.00 98.69 102 PRO A C 1
ATOM 769 O O . PRO A 1 102 ? 0.922 -4.131 -2.139 1.00 98.69 102 PRO A O 1
ATOM 772 N N . ASP A 1 103 ? 1.078 -6.363 -1.915 1.00 98.44 103 ASP A N 1
ATOM 773 C CA . ASP A 1 103 ? 2.066 -6.533 -2.971 1.00 98.44 103 ASP A CA 1
ATOM 774 C C . ASP A 1 103 ? 1.407 -6.438 -4.356 1.00 98.44 103 ASP A C 1
ATOM 776 O O . ASP A 1 103 ? 0.896 -7.411 -4.917 1.00 98.44 103 ASP A O 1
ATOM 780 N N . LEU A 1 104 ? 1.435 -5.240 -4.933 1.00 98.25 104 LEU A N 1
ATOM 781 C CA . LEU A 1 104 ? 0.893 -4.980 -6.265 1.00 98.25 104 LEU A CA 1
ATOM 782 C C . LEU A 1 104 ? 1.726 -5.628 -7.388 1.00 98.25 104 LEU A C 1
ATOM 784 O O . LEU A 1 104 ? 1.210 -5.828 -8.493 1.00 98.25 104 LEU A O 1
ATOM 788 N N . PHE A 1 105 ? 2.973 -6.028 -7.114 1.00 97.25 105 PHE A N 1
ATOM 789 C CA . PHE A 1 105 ? 3.973 -6.364 -8.132 1.00 97.25 105 PHE A CA 1
ATOM 790 C C . PHE A 1 105 ? 4.464 -7.817 -8.086 1.00 97.25 105 PHE A C 1
ATOM 792 O O . PHE A 1 105 ? 5.410 -8.145 -8.794 1.00 97.25 105 PHE A O 1
ATOM 799 N N . GLU A 1 106 ? 3.828 -8.706 -7.312 1.00 94.06 106 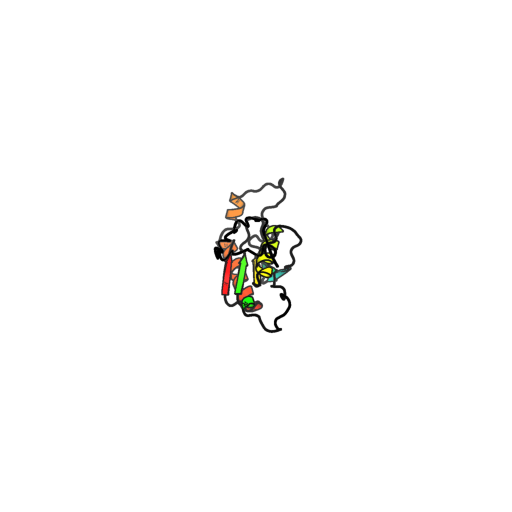GLU A N 1
ATOM 800 C CA . GLU A 1 106 ? 4.195 -10.141 -7.241 1.00 94.06 106 GLU A CA 1
ATOM 801 C C . GLU A 1 106 ? 5.675 -10.363 -6.901 1.00 94.06 106 GLU A C 1
ATOM 803 O O . GLU A 1 106 ? 6.380 -11.136 -7.554 1.00 94.06 106 GLU A O 1
ATOM 808 N N . ASN A 1 107 ? 6.167 -9.652 -5.891 1.00 94.94 107 ASN A N 1
ATOM 809 C CA . ASN A 1 107 ? 7.560 -9.668 -5.466 1.00 94.94 107 ASN A CA 1
ATOM 810 C C . ASN A 1 107 ? 8.558 -9.237 -6.558 1.00 94.94 107 ASN A C 1
ATOM 812 O O . ASN A 1 107 ? 9.753 -9.509 -6.444 1.00 94.94 107 ASN A O 1
ATOM 816 N N . LYS A 1 108 ? 8.089 -8.523 -7.593 1.00 95.31 108 LYS A N 1
ATOM 817 C CA . LYS A 1 108 ? 8.909 -7.932 -8.665 1.00 95.31 108 LYS A CA 1
ATOM 818 C C . LYS A 1 108 ? 8.804 -6.396 -8.721 1.00 95.31 108 LYS A C 1
ATOM 820 O O . LYS A 1 108 ? 8.590 -5.850 -9.804 1.00 95.31 108 LYS A O 1
ATOM 825 N N . PRO A 1 109 ? 8.932 -5.666 -7.598 1.00 96.94 109 PRO A N 1
ATOM 826 C CA . PRO A 1 109 ? 9.016 -4.210 -7.654 1.00 96.94 109 PRO A CA 1
ATOM 827 C C . PRO A 1 109 ? 10.319 -3.757 -8.332 1.00 96.94 109 PRO A C 1
ATOM 829 O O . PRO A 1 109 ? 11.247 -4.542 -8.552 1.00 96.94 109 PRO A O 1
ATOM 832 N N . LYS A 1 110 ? 10.433 -2.455 -8.601 1.00 97.06 110 LYS A N 1
ATOM 833 C CA . LYS A 1 110 ? 11.723 -1.837 -8.911 1.00 97.06 110 LYS A CA 1
ATOM 834 C C . LYS A 1 110 ? 12.695 -2.049 -7.736 1.00 97.06 110 LYS A C 1
ATOM 836 O O . LYS A 1 110 ? 12.324 -1.866 -6.581 1.00 97.06 110 LYS A O 1
ATOM 841 N N . SER A 1 111 ? 13.954 -2.375 -8.037 1.00 95.94 111 SER A N 1
ATOM 842 C CA . SER A 1 111 ? 15.030 -2.427 -7.036 1.00 95.94 111 SER A CA 1
ATOM 843 C C . SER A 1 111 ? 15.411 -1.029 -6.529 1.00 95.94 111 SER A C 1
ATOM 845 O O . SER A 1 111 ? 15.477 -0.074 -7.306 1.00 95.94 111 SER A O 1
ATOM 847 N N . GLU A 1 112 ? 15.710 -0.920 -5.235 1.00 94.94 112 GLU A N 1
ATOM 848 C CA . GLU A 1 112 ? 16.282 0.289 -4.622 1.00 94.94 112 GLU A CA 1
ATOM 849 C C . GLU A 1 112 ? 17.794 0.426 -4.864 1.00 94.94 112 GLU A C 1
ATOM 851 O O . GLU A 1 112 ? 18.356 1.489 -4.606 1.00 94.94 112 GLU A O 1
ATOM 856 N N . ASP A 1 113 ? 18.456 -0.617 -5.379 1.00 95.50 113 ASP A N 1
ATOM 857 C CA . ASP A 1 113 ? 19.865 -0.549 -5.773 1.00 95.50 113 ASP A CA 1
ATOM 858 C C . ASP A 1 113 ? 20.059 0.513 -6.875 1.00 95.50 113 ASP A C 1
ATOM 860 O O . ASP A 1 113 ? 19.513 0.357 -7.974 1.00 95.50 113 ASP A O 1
ATOM 864 N N . PRO A 1 114 ? 20.858 1.570 -6.632 1.00 91.50 114 PRO A N 1
ATOM 865 C CA . PRO A 1 114 ? 21.117 2.612 -7.622 1.00 91.50 114 PRO A CA 1
ATOM 866 C C . PRO A 1 114 ? 21.763 2.101 -8.916 1.00 91.50 114 PRO A C 1
ATOM 868 O O . PRO A 1 114 ? 21.687 2.782 -9.937 1.00 91.50 114 PRO A O 1
ATOM 871 N N . MET A 1 115 ? 22.416 0.935 -8.884 1.00 94.31 115 MET A N 1
ATOM 872 C CA . MET A 1 115 ? 23.058 0.326 -10.051 1.00 94.31 115 MET A CA 1
ATOM 873 C C . MET A 1 115 ? 22.128 -0.592 -10.853 1.00 94.31 115 MET A C 1
ATOM 875 O O . MET A 1 115 ? 22.487 -1.011 -11.955 1.00 94.31 115 MET A O 1
ATOM 879 N N . ALA A 1 116 ? 20.937 -0.906 -10.337 1.00 94.56 116 ALA A N 1
ATOM 880 C CA . ALA A 1 116 ? 19.997 -1.779 -11.023 1.00 94.56 116 ALA A CA 1
ATOM 881 C C . ALA A 1 116 ? 19.357 -1.075 -12.229 1.00 94.56 116 ALA A C 1
ATOM 883 O O . ALA A 1 116 ? 18.810 0.026 -12.132 1.00 94.56 116 ALA A O 1
ATOM 884 N N . SER A 1 117 ? 19.368 -1.745 -13.382 1.00 93.50 117 SER A N 1
ATOM 885 C CA . SER A 1 117 ? 18.642 -1.284 -14.566 1.00 93.50 117 SER A CA 1
ATOM 886 C C . SER A 1 117 ? 17.132 -1.328 -14.328 1.00 93.50 117 SER A C 1
ATOM 888 O O . SER A 1 117 ? 16.619 -2.318 -13.807 1.00 93.50 117 SER A O 1
ATOM 890 N N . PHE A 1 118 ? 16.404 -0.309 -14.785 1.00 95.25 118 PHE A N 1
ATOM 891 C CA . PHE A 1 118 ? 14.946 -0.257 -14.682 1.00 95.25 118 PHE A CA 1
ATOM 892 C C . PHE A 1 118 ? 14.309 0.151 -16.014 1.00 95.25 118 PHE A C 1
ATOM 894 O O . PHE A 1 118 ? 14.571 1.238 -16.527 1.00 95.25 118 PHE A O 1
ATOM 901 N N . ASN A 1 119 ? 13.440 -0.708 -16.553 1.00 96.12 119 ASN A N 1
ATOM 902 C CA . ASN A 1 119 ? 12.627 -0.416 -17.731 1.00 96.12 119 ASN A CA 1
ATOM 903 C C . ASN A 1 119 ? 11.198 -0.050 -17.305 1.00 96.12 119 ASN A C 1
ATOM 905 O O . ASN A 1 119 ? 10.334 -0.915 -17.167 1.00 96.12 119 ASN A O 1
ATOM 909 N N . GLY A 1 120 ? 10.942 1.246 -17.111 1.00 95.06 120 GLY A N 1
ATOM 910 C CA . GLY A 1 120 ? 9.631 1.727 -16.668 1.00 95.06 120 GLY A CA 1
ATOM 911 C C . GLY A 1 120 ? 8.493 1.397 -17.638 1.00 95.06 120 GLY A C 1
ATOM 912 O O . GLY A 1 120 ? 7.403 1.039 -17.204 1.00 95.06 120 GLY A O 1
ATOM 913 N N . THR A 1 121 ? 8.731 1.453 -18.952 1.00 96.19 121 THR A N 1
ATOM 914 C CA . THR A 1 121 ? 7.694 1.155 -19.956 1.00 96.19 121 THR A CA 1
ATOM 915 C C . THR A 1 121 ? 7.221 -0.292 -19.874 1.00 96.19 121 THR A C 1
ATOM 917 O O . THR A 1 121 ? 6.024 -0.560 -19.966 1.00 96.19 121 THR A O 1
ATOM 920 N N . GLU A 1 122 ? 8.150 -1.230 -19.710 1.00 96.12 122 GLU A N 1
ATOM 921 C CA . GLU A 1 122 ? 7.815 -2.640 -19.526 1.00 96.12 122 GLU A CA 1
ATOM 922 C C . GLU A 1 122 ? 7.138 -2.883 -18.176 1.00 96.12 122 GLU A C 1
ATOM 924 O O . GLU A 1 122 ? 6.110 -3.556 -18.131 1.00 96.12 122 GLU A O 1
ATOM 929 N N . PHE A 1 123 ? 7.643 -2.257 -17.108 1.00 96.62 123 PHE A N 1
ATOM 930 C CA . PHE A 1 123 ? 7.064 -2.354 -15.769 1.00 96.62 123 PHE A CA 1
ATOM 931 C C . PHE A 1 123 ? 5.592 -1.920 -15.742 1.00 96.62 123 PHE A C 1
ATOM 933 O O . PHE A 1 123 ? 4.728 -2.686 -15.322 1.00 96.62 123 PHE A O 1
ATOM 940 N N . PHE A 1 124 ? 5.268 -0.731 -16.261 1.00 94.19 124 PHE A N 1
ATOM 941 C CA . PHE A 1 124 ? 3.886 -0.236 -16.277 1.00 94.19 124 PHE A CA 1
ATOM 942 C C . PHE A 1 124 ? 2.969 -1.029 -17.216 1.00 94.19 124 PHE A C 1
ATOM 944 O O . PHE A 1 124 ? 1.761 -1.078 -16.993 1.00 94.19 124 PHE A O 1
ATOM 951 N N . ARG A 1 125 ? 3.523 -1.688 -18.243 1.00 94.50 125 ARG A N 1
ATOM 952 C CA . ARG A 1 125 ? 2.760 -2.625 -19.078 1.00 94.50 125 ARG A CA 1
ATOM 953 C C . ARG A 1 125 ? 2.422 -3.909 -18.314 1.00 94.50 125 ARG A C 1
ATOM 955 O O . ARG A 1 125 ? 1.312 -4.409 -18.455 1.00 94.50 125 ARG A O 1
ATOM 962 N N . ALA A 1 126 ? 3.363 -4.435 -17.531 1.00 95.75 126 ALA A N 1
ATOM 963 C CA . ALA A 1 126 ? 3.188 -5.664 -16.757 1.00 95.75 126 ALA A CA 1
ATOM 964 C C . ALA A 1 126 ? 2.329 -5.472 -15.493 1.00 95.75 126 ALA A C 1
ATOM 966 O O . ALA A 1 126 ? 1.680 -6.414 -15.048 1.00 95.75 126 ALA A O 1
ATOM 967 N N . HIS A 1 127 ? 2.297 -4.259 -14.935 1.00 95.44 127 HIS A N 1
ATOM 968 C CA . HIS A 1 127 ? 1.639 -3.944 -13.663 1.00 95.44 127 HIS A CA 1
ATOM 969 C C . HIS A 1 127 ? 0.562 -2.855 -13.792 1.00 95.44 127 HIS A C 1
ATOM 971 O O . HIS A 1 127 ? 0.433 -1.987 -12.932 1.00 95.44 127 HIS A O 1
ATOM 977 N N . GLY A 1 128 ? -0.203 -2.881 -14.886 1.00 94.50 128 GLY A N 1
ATOM 978 C CA . GLY A 1 128 ? -1.344 -1.983 -15.078 1.00 94.50 128 GLY A CA 1
ATOM 979 C C . GLY A 1 128 ? -2.587 -2.377 -14.255 1.00 94.50 128 GLY A C 1
ATOM 980 O O . GLY A 1 128 ? -2.620 -3.465 -13.672 1.00 94.50 128 GLY A O 1
ATOM 981 N N . PRO A 1 129 ? -3.654 -1.551 -14.285 1.00 95.69 129 PRO A N 1
ATOM 982 C CA . PRO A 1 129 ? -4.883 -1.759 -13.506 1.00 95.69 129 PRO A CA 1
ATOM 983 C C . PRO A 1 129 ? -5.510 -3.150 -13.656 1.00 95.69 129 PRO A C 1
ATOM 985 O O . PRO A 1 129 ? -5.875 -3.776 -12.671 1.00 95.69 129 PRO A O 1
ATOM 988 N N . ALA A 1 130 ? -5.520 -3.718 -14.867 1.00 96.50 130 ALA A N 1
ATOM 989 C CA . ALA A 1 130 ? -6.056 -5.065 -15.102 1.00 96.50 130 ALA A CA 1
ATOM 990 C C . ALA A 1 130 ? -5.357 -6.173 -14.282 1.00 96.50 130 ALA A C 1
ATOM 992 O O . ALA A 1 130 ? -5.939 -7.232 -14.057 1.00 96.50 130 ALA A O 1
ATOM 993 N N . VA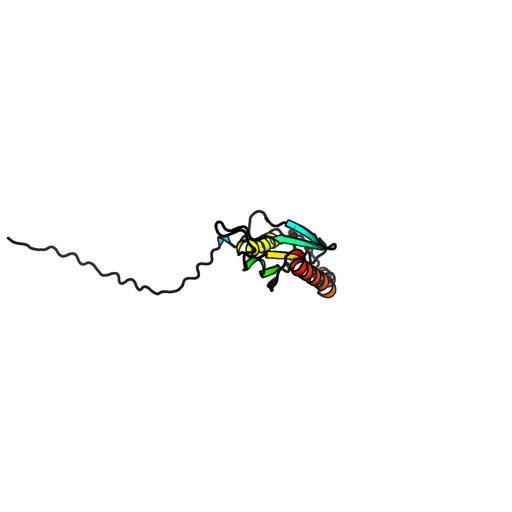L A 1 131 ? -4.115 -5.940 -13.843 1.00 95.75 131 VAL A N 1
ATOM 994 C CA . VAL A 1 131 ? -3.329 -6.857 -13.005 1.00 95.75 131 VAL A CA 1
ATOM 995 C C . VAL A 1 131 ? -3.402 -6.459 -11.529 1.00 95.75 131 VAL A C 1
ATOM 997 O O . VAL A 1 131 ? -3.431 -7.330 -10.658 1.00 95.75 131 VAL A O 1
ATOM 1000 N N . THR A 1 132 ? -3.423 -5.160 -11.221 1.00 97.00 132 THR A N 1
ATOM 1001 C CA . THR A 1 132 ? -3.388 -4.660 -9.838 1.00 97.00 132 THR A CA 1
ATOM 1002 C C . THR A 1 132 ? -4.761 -4.587 -9.178 1.00 97.00 132 THR A C 1
ATOM 1004 O O . THR A 1 132 ? -4.860 -4.879 -7.988 1.00 97.00 132 THR A O 1
ATOM 1007 N N . ASP A 1 133 ? -5.822 -4.262 -9.916 1.00 97.69 133 ASP A N 1
ATOM 1008 C CA . ASP A 1 133 ? -7.173 -4.076 -9.370 1.00 97.69 133 ASP A CA 1
ATOM 1009 C C . ASP A 1 133 ? -7.694 -5.343 -8.668 1.00 97.69 133 ASP A C 1
ATOM 1011 O O . ASP A 1 133 ? -8.136 -5.233 -7.523 1.00 97.69 133 ASP A O 1
ATOM 1015 N N . PRO A 1 134 ? -7.523 -6.569 -9.212 1.00 98.31 134 PRO A N 1
ATOM 1016 C CA . PRO A 1 134 ? -7.901 -7.787 -8.488 1.00 98.31 134 PRO A CA 1
ATOM 1017 C C . PRO A 1 134 ? -7.145 -7.985 -7.162 1.00 98.31 134 PRO A C 1
ATOM 1019 O O . PRO A 1 134 ? -7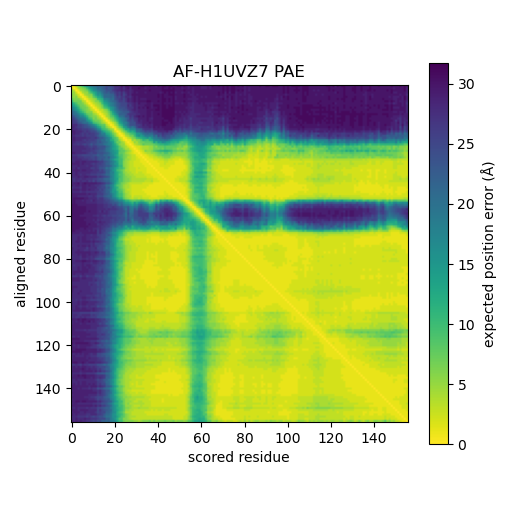.656 -8.610 -6.230 1.00 98.31 134 PRO A O 1
ATOM 1022 N N . LYS A 1 135 ? -5.916 -7.460 -7.043 1.00 98.38 135 LYS A N 1
ATOM 1023 C CA . LYS A 1 135 ? -5.130 -7.505 -5.796 1.00 98.38 135 LYS A CA 1
ATOM 1024 C C . LYS A 1 135 ? -5.673 -6.494 -4.785 1.00 98.38 135 LYS A C 1
ATOM 1026 O O . LYS A 1 135 ? -5.785 -6.802 -3.597 1.00 98.38 135 LYS A O 1
ATOM 1031 N N . VAL A 1 136 ? -6.059 -5.309 -5.258 1.00 98.56 136 VAL A N 1
ATOM 1032 C CA . VAL A 1 136 ? -6.728 -4.273 -4.458 1.00 98.56 136 VAL A CA 1
ATOM 1033 C C . VAL A 1 136 ? -8.069 -4.785 -3.928 1.00 98.56 136 VAL A C 1
ATOM 1035 O O . VAL A 1 136 ? -8.310 -4.710 -2.725 1.00 98.56 136 VAL A O 1
ATOM 1038 N N . GLU A 1 137 ? -8.900 -5.389 -4.779 1.00 98.44 137 GLU A N 1
ATOM 1039 C CA . GLU A 1 137 ? -10.179 -6.001 -4.390 1.00 98.44 137 GLU A CA 1
ATOM 1040 C C . GLU A 1 137 ? -9.993 -7.087 -3.329 1.00 98.44 137 GLU A C 1
ATOM 1042 O O . GLU A 1 137 ? -10.654 -7.067 -2.289 1.00 98.44 137 GLU A O 1
ATOM 1047 N N . LYS A 1 138 ? -9.031 -7.994 -3.534 1.00 98.56 138 LYS A N 1
ATOM 1048 C CA . LYS A 1 138 ? -8.683 -9.033 -2.557 1.00 98.56 138 LYS A CA 1
ATOM 1049 C C . LYS A 1 138 ? -8.235 -8.446 -1.216 1.00 98.56 138 LYS A C 1
ATOM 1051 O O . LYS A 1 138 ? -8.580 -8.972 -0.160 1.00 98.56 138 LYS A O 1
ATOM 1056 N N . THR A 1 139 ? -7.510 -7.332 -1.239 1.00 98.62 139 THR A N 1
ATOM 1057 C CA . THR A 1 139 ? -7.091 -6.630 -0.017 1.00 98.62 139 THR A CA 1
ATOM 1058 C C . THR A 1 139 ? -8.272 -5.989 0.696 1.00 98.62 139 THR A C 1
ATOM 1060 O O . THR A 1 139 ? -8.377 -6.078 1.917 1.00 98.62 139 THR A O 1
ATOM 1063 N N . ILE A 1 140 ? -9.199 -5.389 -0.052 1.00 98.56 140 ILE A N 1
ATOM 1064 C CA . ILE A 1 140 ? -10.445 -4.860 0.502 1.00 98.56 140 ILE A CA 1
ATOM 1065 C C . ILE A 1 140 ? -11.246 -5.992 1.154 1.00 98.56 140 ILE A C 1
ATOM 1067 O O . ILE A 1 140 ? -11.689 -5.824 2.288 1.00 98.56 140 ILE A O 1
ATOM 1071 N N . ALA A 1 141 ? -11.374 -7.149 0.499 1.00 98.31 141 ALA A N 1
ATOM 1072 C CA . ALA A 1 141 ? -12.033 -8.325 1.066 1.00 98.31 141 ALA A CA 1
ATOM 1073 C C . ALA A 1 141 ? -11.345 -8.796 2.358 1.00 98.31 141 ALA A C 1
ATOM 1075 O O . ALA A 1 141 ? -12.006 -8.987 3.374 1.00 98.31 141 ALA A O 1
ATOM 1076 N N . TYR A 1 142 ? -10.010 -8.873 2.381 1.00 98.00 142 TYR A N 1
ATOM 1077 C CA . TYR A 1 142 ? -9.256 -9.177 3.601 1.00 98.00 142 TYR A CA 1
ATOM 1078 C C . TYR A 1 142 ? -9.574 -8.198 4.742 1.00 98.00 142 TYR A C 1
ATOM 1080 O O . TYR A 1 142 ? -9.902 -8.615 5.855 1.00 98.00 142 TYR A O 1
ATOM 1088 N N . MET A 1 143 ? -9.522 -6.891 4.469 1.00 97.00 143 MET A N 1
ATOM 1089 C CA . MET A 1 143 ? -9.814 -5.858 5.465 1.00 97.00 143 MET A CA 1
ATOM 1090 C C . MET A 1 143 ? -11.256 -5.959 5.980 1.00 97.00 143 MET A C 1
ATOM 1092 O O . MET A 1 143 ? -11.501 -5.804 7.174 1.00 97.00 143 MET A O 1
ATOM 1096 N N . ARG A 1 144 ? -12.221 -6.240 5.105 1.00 95.75 144 ARG A N 1
ATOM 1097 C CA . ARG A 1 144 ? -13.640 -6.370 5.463 1.00 95.75 144 ARG A CA 1
ATOM 1098 C C . ARG A 1 144 ? -13.900 -7.631 6.279 1.00 95.75 144 ARG A C 1
ATOM 1100 O O . ARG A 1 144 ? -14.421 -7.549 7.386 1.00 95.75 144 ARG A O 1
ATOM 1107 N N . ASP A 1 145 ? -13.480 -8.772 5.754 1.00 95.31 145 ASP A N 1
ATOM 1108 C CA . ASP A 1 145 ? -13.942 -10.079 6.214 1.00 95.31 145 ASP A CA 1
ATOM 1109 C C . ASP A 1 145 ? -13.067 -10.652 7.328 1.00 95.31 145 ASP A C 1
ATOM 1111 O O . ASP A 1 145 ? -13.550 -11.389 8.187 1.00 95.31 145 ASP A O 1
ATOM 1115 N N . LYS A 1 146 ? -11.761 -10.350 7.316 1.00 93.19 146 LYS A N 1
ATOM 1116 C CA . LYS A 1 146 ? -10.806 -10.865 8.313 1.00 93.19 146 LYS A CA 1
ATOM 1117 C C . LYS A 1 146 ? -10.507 -9.867 9.419 1.00 93.19 146 LYS A C 1
ATOM 1119 O O . LYS A 1 146 ? -10.147 -10.288 10.516 1.00 93.19 146 LYS A O 1
ATOM 1124 N N . MET A 1 147 ? -10.639 -8.571 9.141 1.00 91.12 147 MET A N 1
ATOM 1125 C CA . MET A 1 147 ? -10.284 -7.510 10.088 1.00 91.12 147 MET A CA 1
ATOM 1126 C C . MET A 1 147 ? -11.478 -6.671 10.570 1.00 91.12 147 MET A C 1
ATOM 1128 O O . MET A 1 147 ? -11.269 -5.785 11.394 1.00 91.12 147 MET A O 1
ATOM 1132 N N . ASP A 1 148 ? -12.702 -6.939 10.094 1.00 91.12 148 ASP A N 1
ATOM 1133 C CA . ASP A 1 148 ? -13.933 -6.207 10.455 1.00 91.12 148 ASP A CA 1
ATOM 1134 C C . ASP A 1 148 ? -13.836 -4.680 10.222 1.00 91.12 148 ASP A C 1
ATOM 1136 O O . ASP A 1 148 ? -14.349 -3.847 10.978 1.00 91.12 148 ASP A O 1
ATOM 1140 N N . ILE A 1 149 ? -13.148 -4.272 9.147 1.00 93.88 149 ILE A N 1
ATOM 1141 C CA . ILE A 1 149 ? -13.030 -2.857 8.779 1.00 93.88 149 ILE A CA 1
ATOM 1142 C C . ILE A 1 149 ? -14.307 -2.385 8.080 1.00 93.88 149 ILE A C 1
ATOM 1144 O O . ILE A 1 149 ? -14.664 -2.850 7.002 1.00 93.88 149 ILE A O 1
ATOM 1148 N N . GLN A 1 150 ? -14.978 -1.379 8.643 1.00 93.25 150 GLN A N 1
ATOM 1149 C CA . GLN A 1 150 ? -16.242 -0.846 8.120 1.00 93.25 150 GLN A CA 1
ATOM 1150 C 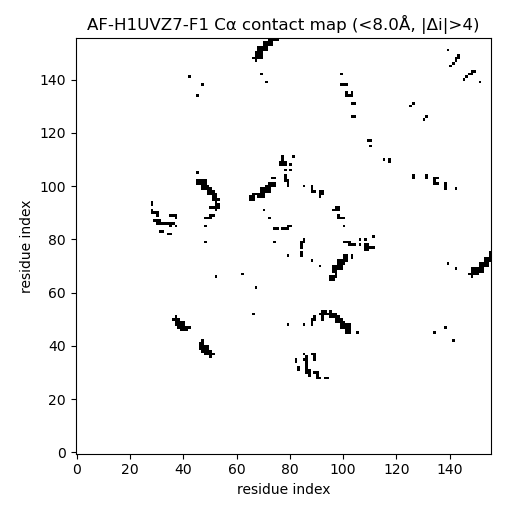C . GLN A 1 150 ? -16.068 0.334 7.158 1.00 93.25 150 GLN A C 1
ATOM 1152 O O . GLN A 1 150 ? -16.921 0.572 6.296 1.00 93.25 150 GLN A O 1
ATOM 1157 N N . LYS A 1 151 ? -14.977 1.087 7.280 1.00 95.44 151 LYS A N 1
ATOM 1158 C CA . LYS A 1 151 ? -14.661 2.215 6.399 1.00 95.44 151 LYS A CA 1
ATOM 1159 C C . LYS A 1 151 ? -13.200 2.131 6.001 1.00 95.44 151 LYS A C 1
ATOM 1161 O O . LYS A 1 151 ? -12.343 2.031 6.868 1.00 95.44 151 LYS A O 1
ATOM 1166 N N . ILE A 1 152 ? -12.936 2.166 4.702 1.00 97.62 152 ILE A N 1
ATOM 1167 C CA . ILE A 1 152 ? -11.586 2.074 4.153 1.00 97.62 152 ILE A CA 1
ATOM 1168 C C . ILE A 1 152 ? -11.315 3.377 3.413 1.00 97.62 152 ILE A C 1
ATOM 1170 O O . ILE A 1 152 ? -12.094 3.756 2.542 1.00 97.62 152 ILE A O 1
ATOM 1174 N N . ALA A 1 153 ? -10.240 4.060 3.788 1.00 97.81 153 ALA A N 1
ATOM 1175 C CA . ALA A 1 153 ? -9.651 5.124 2.990 1.00 97.81 153 ALA A CA 1
ATOM 1176 C C . ALA A 1 153 ? -8.489 4.536 2.185 1.00 97.81 153 ALA A C 1
ATOM 1178 O O . ALA A 1 153 ? -7.723 3.737 2.720 1.00 97.81 153 ALA A O 1
ATOM 1179 N N . SER A 1 154 ? -8.348 4.925 0.923 1.00 97.31 154 SER A N 1
ATOM 1180 C CA . SER A 1 154 ? -7.188 4.576 0.101 1.00 97.31 154 SER A CA 1
ATOM 1181 C C . SER A 1 154 ? -6.246 5.768 -0.035 1.00 97.31 154 SER A C 1
ATOM 1183 O O . SER A 1 154 ? -6.701 6.909 -0.113 1.00 97.31 154 SER A O 1
ATOM 1185 N N . THR A 1 155 ? -4.949 5.500 -0.106 1.00 97.25 155 THR A N 1
ATOM 1186 C CA . THR A 1 155 ? -3.900 6.493 -0.374 1.00 97.25 155 THR A CA 1
ATOM 1187 C C . THR A 1 155 ? -2.761 5.835 -1.145 1.00 97.25 155 THR A C 1
ATOM 1189 O O . THR A 1 155 ? -2.628 4.613 -1.094 1.00 97.25 155 THR A O 1
ATOM 1192 N N . GLY A 1 156 ? -1.948 6.624 -1.839 1.00 90.62 156 GLY A N 1
ATOM 1193 C CA . GLY A 1 156 ? -0.770 6.182 -2.586 1.00 90.62 156 GLY A CA 1
ATOM 1194 C C . GLY A 1 156 ? 0.009 7.370 -3.115 1.00 90.62 156 GLY A C 1
ATOM 1195 O O . GLY A 1 156 ? -0.622 8.445 -3.247 1.00 90.62 156 GLY A O 1
#

Radius of gyration: 25.19 Å; Cα contacts (8 Å, |Δi|>4): 220; chains: 1; bounding box: 39×76×79 Å

InterPro domains:
  IPR002925 Dienelactone hydrolase [PF01738] (69-156)
  IPR029058 Alpha/Beta hydrolase fold [G3DSA:3.40.50.1820] (44-156)
  IPR029058 Alpha/Beta hydrolase fold [SSF53474] (65-156)

Mean predicted aligned error: 10.8 Å

Foldseek 3Di:
DDDDDDDDDDDDDPDPPPPPVPPPPPCVLADQDDAQDFDFDDDPNWTKGKAAADPPPDDDDDCDPQLLEEEEEEDDLQFPVDRRSSRRQNSVSPVHHTYMYIRLQSPDGDDPPPPDDDDVVVSCVNRDCVSRVVRVVSVVCCCCPVRVHNHYDYDD

Solvent-accessible surface area (backbone atoms only — not comparable to full-atom values): 9547 Å² total; per-residue (Å²): 139,80,90,85,88,85,90,78,89,78,78,81,79,80,78,79,84,71,86,69,86,74,80,74,75,71,61,86,38,62,41,87,72,86,79,66,80,50,43,82,44,78,51,98,90,39,48,27,42,40,14,66,42,68,84,71,86,88,76,70,98,59,89,52,80,46,51,32,32,28,37,39,43,50,61,63,70,40,27,62,78,32,64,56,53,40,22,46,36,35,18,44,3,62,72,42,21,33,14,36,28,52,48,64,49,80,92,60,44,55,74,85,52,89,85,59,87,79,62,63,72,61,48,54,66,71,55,32,63,92,60,29,47,65,52,52,52,51,49,51,48,44,39,39,76,74,58,58,32,78,40,77,48,76,49,110

Nearest PDB structures (foldseek):
  3f67-assembly1_A  TM=6.093E-01  e=8.602E-04  Klebsiella pneumoniae subsp. pneumoniae MGH 78578
  4ao8-assembly1_A-2  TM=6.590E-01  e=1.763E-01  unidentified
  5l8s-assembly2_D  TM=5.432E-01  e=4.981E-02  Sporosarcina psychrophila
  4hxf-assembly1_B  TM=4.525E-01  e=2.561E-02  Pyrococcus horikoshii OT3
  3d3n-assembly1_B  TM=3.986E-01  e=6.673E-01  Lactiplantibacillus plantarum WCFS1

Organism: Colletotrichum higginsianum (strain IMI 349063) (NCBI:txid759273)

Sequence (156 aa):
MLAINFFSFVLGFALFLGASGDYVADLSLLAFTGTPVGKVVPFDGLDLYVSMPRNQSGKTNGTTARTRFGVLLLTDIYGIQSRENKLLVDSFARAGYVAVAPDLFENKPKSEDPMASFNGTEFFRAHGPAVTDPKVEKTIAYMRDKMDIQKIASTG

Secondary structure (DSSP, 8-state):
--------------------------GGG--SSS---SEEEEETTEEEEEE-----TTS-SS--GGGGEEEEE---TTGGGSHHHHHHHHHHHHTT-EEEEE-TTTT-PPP--TTS---HHHHHHHTSHHHHHHHHHHHHHIIIIIT--SEEEEE-